Protein AF-A0A5M6IKX9-F1 (afdb_monomer_lite)

Radius of gyration: 25.51 Å; chains: 1; bounding box: 36×60×48 Å

Structure (mmCIF, N/CA/C/O backbone):
data_AF-A0A5M6IKX9-F1
#
_entry.id   AF-A0A5M6IKX9-F1
#
loop_
_atom_site.group_PDB
_atom_site.id
_atom_site.type_symbol
_atom_site.label_atom_id
_atom_site.label_alt_id
_atom_site.label_comp_id
_atom_site.label_asym_id
_atom_site.label_entity_id
_atom_site.label_seq_id
_atom_site.pdbx_PDB_ins_code
_atom_site.Cartn_x
_atom_site.Cartn_y
_atom_site.Cartn_z
_atom_site.occupancy
_atom_site.B_iso_or_equiv
_atom_site.auth_seq_id
_atom_site.auth_comp_id
_atom_site.auth_asym_id
_atom_site.auth_atom_id
_atom_site.pdbx_PDB_model_num
ATOM 1 N N . MET A 1 1 ? 7.789 -54.286 -24.064 1.00 56.78 1 MET A N 1
ATOM 2 C CA . MET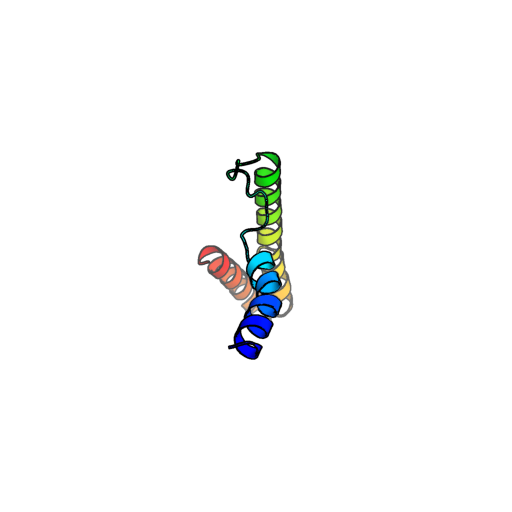 A 1 1 ? 8.561 -53.145 -24.626 1.00 56.78 1 MET A CA 1
ATOM 3 C C . MET A 1 1 ? 7.733 -52.185 -25.487 1.00 56.78 1 MET A C 1
ATOM 5 O O . MET A 1 1 ? 7.819 -50.989 -25.252 1.00 56.78 1 MET A O 1
ATOM 9 N N . LYS A 1 2 ? 6.888 -52.646 -26.426 1.00 54.91 2 LYS A N 1
ATOM 10 C CA . LYS A 1 2 ? 6.125 -51.764 -27.346 1.00 54.91 2 LYS A CA 1
ATOM 11 C C . LYS A 1 2 ? 5.129 -50.799 -26.660 1.00 54.91 2 LYS A C 1
ATOM 13 O O . LYS A 1 2 ? 4.918 -49.689 -27.136 1.00 54.91 2 LYS A O 1
ATOM 18 N N . THR A 1 3 ? 4.543 -51.193 -25.528 1.00 55.94 3 THR A N 1
ATOM 19 C CA . THR A 1 3 ? 3.607 -50.371 -24.731 1.00 55.94 3 THR A CA 1
ATOM 20 C C . THR A 1 3 ? 4.305 -49.285 -23.914 1.00 55.94 3 THR A C 1
ATOM 22 O O . THR A 1 3 ? 3.793 -48.177 -23.808 1.00 55.94 3 THR A O 1
ATOM 25 N N . LEU A 1 4 ? 5.501 -49.573 -23.393 1.00 65.69 4 LEU A N 1
ATOM 26 C CA . LEU A 1 4 ? 6.336 -48.614 -22.664 1.00 65.69 4 LEU A CA 1
ATOM 27 C C . LEU A 1 4 ? 6.812 -47.484 -23.593 1.00 65.69 4 LEU A C 1
ATOM 29 O O . LEU A 1 4 ? 6.721 -46.310 -23.254 1.00 65.69 4 LEU A O 1
ATOM 33 N N . MET A 1 5 ? 7.217 -47.850 -24.811 1.00 70.12 5 MET A N 1
ATOM 34 C CA . MET A 1 5 ? 7.669 -46.920 -25.847 1.00 70.12 5 MET A CA 1
ATOM 35 C C . MET A 1 5 ? 6.535 -46.011 -26.353 1.00 70.12 5 MET A C 1
ATOM 37 O O . MET A 1 5 ? 6.747 -44.820 -26.550 1.00 70.12 5 MET A O 1
ATOM 41 N N . ARG A 1 6 ? 5.298 -46.524 -26.461 1.00 68.19 6 ARG A N 1
ATOM 42 C CA . ARG A 1 6 ? 4.109 -45.701 -26.763 1.00 68.19 6 ARG A CA 1
ATOM 43 C C . ARG A 1 6 ? 3.784 -44.683 -25.663 1.00 68.19 6 ARG A C 1
ATOM 45 O O . ARG A 1 6 ? 3.380 -43.572 -25.986 1.00 68.19 6 ARG A O 1
ATOM 52 N N . ARG A 1 7 ? 3.973 -45.036 -24.384 1.00 67.44 7 ARG A N 1
ATOM 53 C CA . ARG A 1 7 ? 3.777 -44.101 -23.256 1.00 67.44 7 ARG A CA 1
ATOM 54 C C . ARG A 1 7 ? 4.859 -43.023 -23.219 1.00 67.44 7 ARG A C 1
ATOM 56 O O . ARG A 1 7 ? 4.532 -41.868 -22.988 1.00 67.44 7 ARG A O 1
ATOM 63 N N . ALA A 1 8 ? 6.107 -43.384 -23.514 1.00 67.19 8 ALA A N 1
ATOM 64 C CA . ALA A 1 8 ? 7.209 -42.429 -23.615 1.00 67.19 8 ALA A CA 1
ATOM 65 C C . ALA A 1 8 ? 6.986 -41.403 -24.741 1.00 67.19 8 ALA A C 1
ATOM 67 O O . ALA A 1 8 ? 7.174 -40.213 -24.523 1.00 67.19 8 ALA A O 1
ATOM 68 N N . ILE A 1 9 ? 6.501 -41.841 -25.910 1.00 74.44 9 ILE A N 1
ATOM 69 C CA . ILE A 1 9 ? 6.197 -40.947 -27.043 1.00 74.44 9 ILE A CA 1
ATOM 70 C C . ILE A 1 9 ? 5.016 -40.012 -26.728 1.00 74.44 9 ILE A C 1
ATOM 72 O O . ILE A 1 9 ? 5.054 -38.845 -27.099 1.00 74.44 9 ILE A O 1
ATOM 76 N N . MET A 1 10 ? 3.992 -40.485 -26.004 1.00 71.31 10 MET A N 1
ATOM 77 C CA . MET A 1 10 ? 2.874 -39.637 -25.554 1.00 71.31 10 MET A CA 1
ATOM 78 C C . MET A 1 10 ? 3.257 -38.652 -24.437 1.00 71.31 10 MET A C 1
ATOM 80 O O . MET A 1 10 ? 2.661 -37.584 -24.352 1.00 71.31 10 MET A O 1
ATOM 84 N N . ALA A 1 11 ? 4.239 -38.985 -23.593 1.00 67.62 11 ALA A N 1
ATOM 85 C CA . ALA A 1 11 ? 4.737 -38.103 -22.533 1.00 67.62 11 ALA A CA 1
ATOM 86 C C . ALA A 1 11 ? 5.786 -37.087 -23.027 1.00 67.62 11 ALA A C 1
ATOM 88 O O . ALA A 1 11 ? 5.993 -36.057 -22.393 1.00 67.62 11 ALA A O 1
ATOM 89 N N . LEU A 1 12 ? 6.425 -37.350 -24.170 1.00 67.69 12 LEU A N 1
ATOM 90 C CA . LEU A 1 12 ? 7.436 -36.488 -24.779 1.00 67.69 12 LEU A CA 1
ATOM 91 C C . LEU A 1 12 ? 6.959 -35.047 -25.071 1.00 67.69 12 LEU A C 1
ATOM 93 O O . LEU A 1 12 ? 7.692 -34.128 -24.714 1.00 67.69 12 LEU A O 1
ATOM 97 N N . PRO A 1 13 ? 5.761 -34.793 -25.640 1.00 69.12 13 PRO A N 1
ATOM 98 C CA . PRO A 1 13 ? 5.274 -33.423 -25.826 1.00 69.12 13 PRO A CA 1
ATOM 99 C C . PRO A 1 13 ? 4.967 -32.711 -24.500 1.00 69.12 13 PRO A C 1
ATOM 101 O O . PRO A 1 13 ? 5.128 -31.498 -24.420 1.00 69.12 13 PRO A O 1
ATOM 104 N N . LEU A 1 14 ? 4.592 -33.448 -23.446 1.00 66.25 14 LEU A N 1
ATOM 105 C CA . LEU A 1 14 ? 4.378 -32.885 -22.107 1.00 66.25 14 LEU A CA 1
ATOM 106 C C . LEU A 1 14 ? 5.706 -32.475 -21.448 1.00 66.25 14 LEU A C 1
ATOM 108 O O . LEU A 1 14 ? 5.773 -31.439 -20.796 1.00 66.25 14 LEU A O 1
ATOM 112 N N . LEU A 1 15 ? 6.773 -33.251 -21.666 1.00 63.09 15 LEU A N 1
ATOM 113 C CA . LEU A 1 15 ? 8.130 -32.886 -21.249 1.00 63.09 15 LEU A CA 1
ATOM 114 C C . LEU A 1 15 ? 8.707 -31.723 -22.066 1.00 63.09 15 LEU A C 1
ATOM 116 O O . LEU A 1 15 ? 9.429 -30.900 -21.514 1.00 63.09 15 LEU A O 1
ATOM 120 N N . LEU A 1 16 ? 8.386 -31.633 -23.360 1.00 63.22 16 LEU A N 1
ATOM 121 C CA . LEU A 1 16 ? 8.885 -30.564 -24.227 1.00 63.22 16 LEU A CA 1
ATOM 122 C C . LEU A 1 16 ? 8.178 -29.222 -23.969 1.00 63.22 16 LEU A C 1
ATOM 124 O O . LEU A 1 16 ? 8.808 -28.177 -24.083 1.00 63.22 16 LEU A O 1
ATOM 128 N N . ALA A 1 17 ? 6.904 -29.244 -23.560 1.00 63.62 17 ALA A N 1
ATOM 129 C CA . ALA A 1 17 ? 6.174 -28.056 -23.106 1.00 63.62 17 ALA A CA 1
ATOM 130 C C . ALA A 1 17 ? 6.626 -27.553 -21.719 1.00 63.62 17 ALA A C 1
ATOM 132 O O . ALA A 1 17 ? 6.358 -26.408 -21.372 1.00 63.62 17 ALA A O 1
ATOM 133 N N . ALA A 1 18 ? 7.306 -28.401 -20.938 1.00 61.62 18 ALA A N 1
ATOM 134 C CA . ALA A 1 18 ? 7.914 -28.050 -19.654 1.00 61.62 18 ALA A CA 1
ATOM 135 C C . ALA A 1 18 ? 9.392 -27.625 -19.777 1.00 61.62 18 ALA A C 1
ATOM 137 O O . ALA A 1 18 ? 10.036 -27.350 -18.763 1.00 61.62 18 ALA A O 1
ATOM 138 N N . ALA A 1 19 ? 9.946 -27.577 -20.996 1.00 61.22 19 ALA A N 1
ATOM 139 C CA . ALA A 1 19 ? 11.215 -26.902 -21.244 1.00 61.22 19 ALA A CA 1
ATOM 140 C C . ALA A 1 19 ? 11.065 -25.407 -20.903 1.00 61.22 19 ALA A C 1
ATOM 142 O O . ALA A 1 19 ? 9.958 -24.877 -21.051 1.00 61.22 19 ALA A O 1
ATOM 143 N N . PRO A 1 20 ? 12.133 -24.717 -20.449 1.00 62.53 20 PRO A N 1
ATOM 144 C CA . PRO A 1 20 ? 12.050 -23.286 -20.193 1.00 62.53 20 PRO A CA 1
ATOM 145 C C . PRO A 1 20 ? 11.511 -22.620 -21.458 1.00 62.53 20 PRO A C 1
ATOM 147 O O . PRO A 1 20 ? 11.979 -22.910 -22.564 1.00 62.53 20 PRO A O 1
ATOM 150 N N . ALA A 1 21 ? 10.456 -21.823 -21.289 1.00 61.03 21 ALA A N 1
ATOM 151 C CA . ALA A 1 21 ? 9.830 -21.084 -22.370 1.00 61.03 21 ALA A CA 1
ATOM 152 C C . ALA A 1 21 ? 10.928 -20.417 -23.210 1.00 61.03 21 ALA A C 1
ATOM 154 O O . ALA A 1 21 ? 11.853 -19.806 -22.678 1.00 61.03 21 ALA A O 1
ATOM 155 N N . TRP A 1 22 ? 10.886 -20.640 -24.521 1.00 57.94 22 TRP A N 1
ATOM 156 C CA . TRP A 1 22 ? 11.955 -20.229 -25.419 1.00 57.94 22 TRP A CA 1
ATOM 157 C C . TRP A 1 22 ? 12.058 -18.698 -25.394 1.00 57.94 22 TRP A C 1
ATOM 159 O O . TRP A 1 22 ? 11.061 -18.021 -25.631 1.00 57.94 22 TRP A O 1
ATOM 169 N N . ALA A 1 23 ? 13.275 -18.208 -25.131 1.00 54.31 23 ALA A N 1
ATOM 170 C CA . ALA A 1 23 ? 13.687 -16.813 -24.929 1.00 54.31 23 ALA A CA 1
ATOM 171 C C .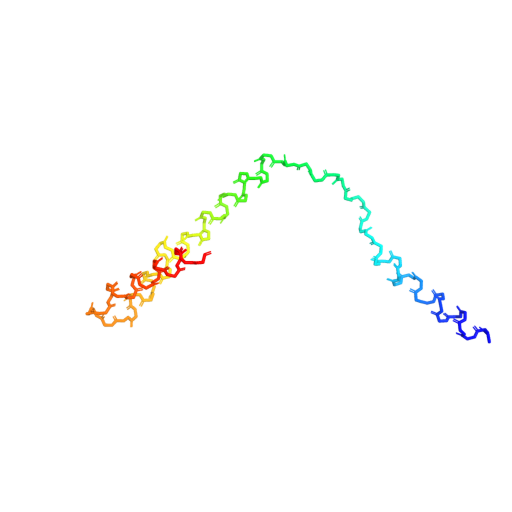 ALA A 1 23 ? 13.421 -16.219 -23.531 1.00 54.31 23 ALA A C 1
ATOM 173 O O . ALA A 1 23 ? 12.628 -15.299 -23.363 1.00 54.31 23 ALA A O 1
ATOM 174 N N . GLU A 1 24 ? 14.190 -16.665 -22.537 1.00 53.72 24 GLU A N 1
ATOM 175 C CA . GLU A 1 24 ? 14.582 -15.779 -21.438 1.00 53.72 24 GLU A CA 1
ATOM 176 C C . GLU A 1 24 ? 15.854 -15.045 -21.899 1.00 53.72 24 GLU A C 1
ATOM 178 O O . GLU A 1 24 ? 16.970 -15.557 -21.787 1.00 53.72 24 GLU A O 1
ATOM 183 N N . GLU A 1 25 ? 15.691 -13.880 -22.540 1.00 65.00 25 GLU A N 1
ATOM 184 C CA . GLU A 1 25 ? 16.814 -12.947 -22.665 1.00 65.00 25 GLU A CA 1
ATOM 185 C C . GLU A 1 25 ? 17.310 -12.633 -21.251 1.00 65.00 25 GLU A C 1
ATOM 187 O O . GLU A 1 25 ? 16.503 -12.505 -20.328 1.00 65.00 25 GLU A O 1
ATOM 192 N N . THR A 1 26 ? 18.632 -12.532 -21.066 1.00 66.50 26 THR A N 1
ATOM 193 C CA . THR A 1 26 ? 19.226 -12.123 -19.783 1.00 66.50 26 THR A CA 1
ATOM 194 C C . THR A 1 26 ? 18.422 -10.957 -19.212 1.00 66.50 26 THR A C 1
ATOM 196 O O . THR A 1 26 ? 18.335 -9.949 -19.921 1.00 66.50 26 THR A O 1
ATOM 199 N N . PRO A 1 27 ? 17.843 -11.063 -17.995 1.00 68.12 27 PRO A N 1
ATOM 200 C CA . PRO A 1 27 ? 16.947 -10.046 -17.464 1.00 68.12 27 PRO A CA 1
ATOM 201 C C . PRO A 1 27 ? 17.655 -8.697 -17.460 1.00 68.12 27 PRO A C 1
ATOM 203 O O . PRO A 1 27 ? 18.53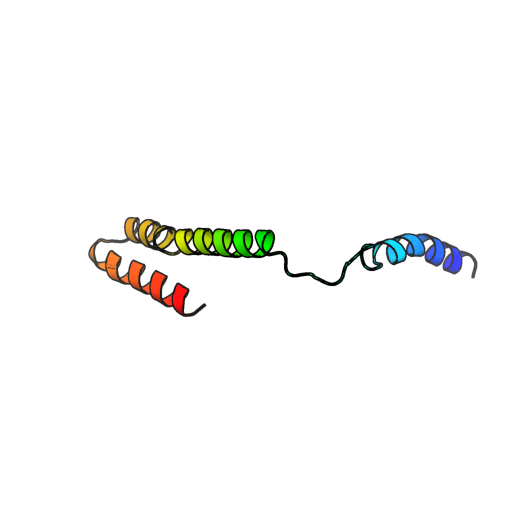4 -8.429 -16.637 1.00 68.12 27 PRO A O 1
ATOM 206 N N . LYS A 1 28 ? 17.323 -7.855 -18.435 1.00 81.44 28 LYS A N 1
ATOM 207 C CA . LYS A 1 28 ? 17.834 -6.498 -18.508 1.00 81.44 28 LYS A CA 1
ATOM 208 C C . LYS A 1 28 ? 16.856 -5.643 -17.729 1.00 81.44 28 LYS A C 1
ATOM 210 O O . LYS A 1 28 ? 15.665 -5.659 -18.012 1.00 81.44 28 LYS A O 1
ATOM 215 N N . ILE A 1 29 ? 17.358 -4.917 -16.736 1.00 87.00 29 ILE A N 1
ATOM 216 C CA . ILE A 1 29 ? 16.534 -3.969 -15.991 1.00 87.00 29 ILE A CA 1
ATOM 217 C C . ILE A 1 29 ? 16.124 -2.861 -16.959 1.00 87.00 29 ILE A C 1
ATOM 219 O O . ILE A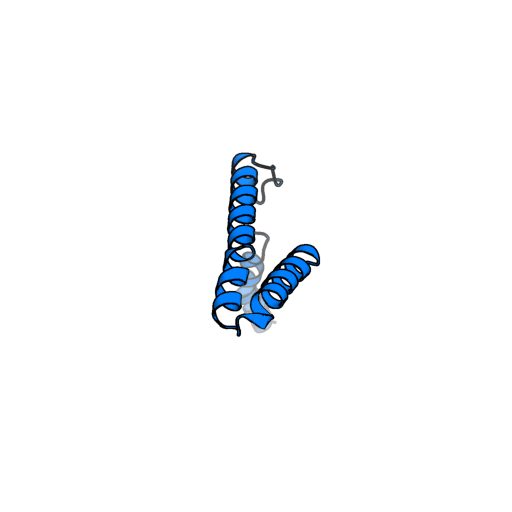 1 29 ? 16.952 -2.036 -17.354 1.00 87.00 29 ILE A O 1
ATOM 223 N N . ASP A 1 30 ? 14.856 -2.874 -17.351 1.00 92.31 30 ASP A N 1
ATOM 224 C CA . ASP A 1 30 ? 14.242 -1.794 -18.104 1.00 92.31 30 ASP A CA 1
ATOM 225 C C . ASP A 1 30 ? 13.802 -0.679 -17.144 1.00 92.31 30 ASP A C 1
ATOM 227 O O . ASP A 1 30 ? 13.237 -0.916 -16.067 1.00 92.31 30 ASP A O 1
ATOM 231 N N . SER A 1 31 ? 14.115 0.565 -17.501 1.00 92.94 31 SER A N 1
ATOM 232 C CA . SER A 1 31 ? 13.800 1.726 -16.667 1.00 92.94 31 SER A CA 1
ATOM 233 C C . SER A 1 31 ? 12.309 2.068 -16.686 1.00 92.94 31 SER A C 1
ATOM 235 O O . SER A 1 31 ? 11.798 2.552 -15.674 1.00 92.94 31 SER A O 1
ATOM 237 N N . GLY A 1 32 ? 11.612 1.797 -17.792 1.00 94.12 32 GLY A N 1
ATOM 238 C CA . GLY A 1 32 ? 10.165 1.945 -17.924 1.00 94.12 32 GLY A CA 1
ATOM 239 C C . GLY A 1 32 ? 9.423 0.933 -17.058 1.00 94.12 32 GLY A C 1
ATOM 240 O O . GLY A 1 32 ? 8.571 1.330 -16.260 1.00 94.12 32 GLY A O 1
ATOM 241 N N . ASP A 1 33 ? 9.822 -0.338 -17.121 1.00 93.06 33 ASP A N 1
ATOM 242 C CA . ASP A 1 33 ? 9.257 -1.393 -16.273 1.00 93.06 33 ASP A CA 1
ATOM 243 C C . ASP A 1 33 ? 9.511 -1.109 -14.788 1.00 93.06 33 ASP A C 1
ATOM 245 O O . ASP A 1 33 ? 8.607 -1.228 -13.959 1.00 93.06 33 ASP A O 1
ATOM 249 N N . THR A 1 34 ? 10.714 -0.641 -14.440 1.00 93.50 34 THR A N 1
ATOM 250 C CA . THR A 1 34 ? 11.044 -0.254 -13.060 1.00 93.50 34 THR A CA 1
ATOM 251 C C . THR A 1 34 ? 10.195 0.930 -12.591 1.00 93.50 34 THR A C 1
ATOM 253 O O . THR A 1 34 ? 9.633 0.892 -11.495 1.00 93.50 34 THR A O 1
ATOM 256 N 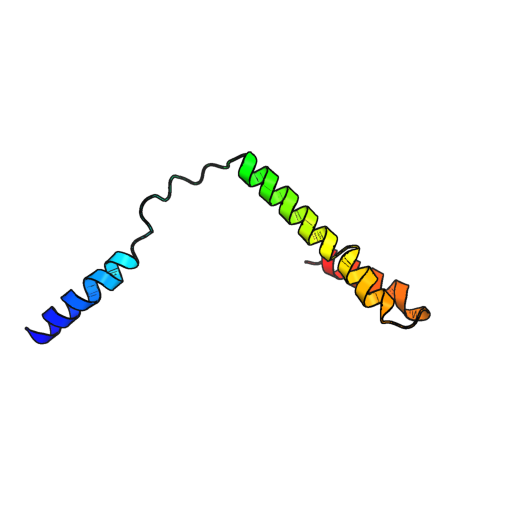N . ALA A 1 35 ? 10.054 1.977 -13.411 1.00 96.00 35 ALA A N 1
ATOM 257 C CA . ALA A 1 35 ? 9.225 3.134 -13.079 1.00 96.00 35 ALA A CA 1
ATOM 258 C C . ALA A 1 35 ? 7.749 2.743 -12.903 1.00 96.00 35 ALA A C 1
ATOM 260 O O . ALA A 1 35 ? 7.088 3.205 -11.964 1.00 96.00 35 ALA A O 1
ATOM 261 N N . TRP A 1 36 ? 7.241 1.857 -13.762 1.00 96.31 36 TRP A N 1
ATOM 262 C CA . TRP A 1 36 ? 5.880 1.346 -13.656 1.00 96.31 36 TRP A CA 1
ATOM 263 C C . TRP A 1 36 ? 5.680 0.484 -12.407 1.00 96.31 36 TRP A C 1
ATOM 265 O O . TRP A 1 36 ? 4.678 0.644 -11.706 1.00 96.31 36 TRP A O 1
ATOM 275 N N . MET A 1 37 ? 6.650 -0.365 -12.066 1.00 96.44 37 MET A N 1
ATOM 276 C CA . MET A 1 37 ? 6.622 -1.175 -10.846 1.00 96.44 37 MET A CA 1
ATOM 277 C C . MET A 1 37 ? 6.648 -0.316 -9.577 1.00 96.44 37 MET A C 1
ATOM 279 O O . MET A 1 37 ? 5.853 -0.551 -8.664 1.00 96.44 37 MET A O 1
ATOM 283 N N . LEU A 1 38 ? 7.491 0.720 -9.521 1.00 97.19 38 LEU A N 1
ATOM 284 C CA . LEU A 1 38 ? 7.523 1.660 -8.393 1.00 97.19 38 LEU A CA 1
ATOM 285 C C . LEU A 1 38 ? 6.204 2.432 -8.261 1.00 97.19 38 LEU A C 1
ATOM 287 O O . LEU A 1 38 ? 5.672 2.562 -7.158 1.00 97.19 38 LEU A O 1
ATOM 291 N N . THR A 1 39 ? 5.638 2.883 -9.383 1.00 97.12 39 THR A N 1
ATOM 292 C CA . THR A 1 39 ? 4.340 3.576 -9.402 1.00 97.12 39 THR A CA 1
ATOM 293 C C . THR A 1 39 ? 3.219 2.654 -8.928 1.00 97.12 39 THR A C 1
ATOM 295 O O . THR A 1 39 ? 2.430 3.026 -8.061 1.00 97.12 39 THR A O 1
ATOM 298 N N . SER A 1 40 ? 3.182 1.421 -9.435 1.00 97.31 40 SER A N 1
ATOM 299 C CA . SER A 1 40 ? 2.210 0.404 -9.025 1.00 97.31 40 SER A CA 1
ATOM 300 C C . SER A 1 40 ? 2.323 0.096 -7.530 1.00 97.31 40 SER A C 1
ATOM 302 O O . SER A 1 40 ? 1.313 0.020 -6.835 1.00 97.31 40 SER A O 1
ATOM 304 N N . THR A 1 41 ? 3.547 0.006 -7.006 1.00 95.69 41 THR A N 1
ATOM 305 C CA . THR A 1 41 ? 3.801 -0.222 -5.575 1.00 95.69 41 THR A CA 1
ATOM 306 C C . THR A 1 41 ? 3.289 0.941 -4.724 1.00 95.69 41 THR A C 1
ATOM 308 O O . THR A 1 41 ? 2.647 0.720 -3.698 1.00 95.69 41 THR A O 1
ATOM 311 N N . ALA A 1 42 ? 3.492 2.184 -5.169 1.00 95.88 42 ALA A N 1
ATOM 312 C CA . ALA A 1 42 ? 2.950 3.361 -4.493 1.00 95.88 42 ALA A CA 1
ATOM 313 C C . ALA A 1 42 ? 1.408 3.369 -4.479 1.00 95.88 42 ALA A C 1
ATOM 315 O O . ALA A 1 42 ? 0.807 3.704 -3.458 1.00 95.88 42 ALA A O 1
ATOM 316 N N . LEU A 1 43 ? 0.759 2.947 -5.572 1.00 96.06 43 LEU A N 1
ATOM 317 C CA . LEU A 1 43 ? -0.702 2.804 -5.627 1.00 96.06 43 LEU A CA 1
ATOM 318 C C . LEU A 1 43 ? -1.213 1.726 -4.658 1.00 96.06 43 LEU A C 1
ATOM 320 O O . LEU A 1 43 ? -2.225 1.939 -3.993 1.00 96.06 43 LEU A O 1
ATOM 324 N N . VAL A 1 44 ? -0.501 0.605 -4.522 1.00 95.31 44 VAL A N 1
ATOM 325 C CA . VAL A 1 44 ? -0.833 -0.442 -3.539 1.00 95.31 44 VAL A CA 1
ATOM 326 C C . VAL A 1 44 ? -0.665 0.073 -2.106 1.00 95.31 44 VAL A C 1
ATOM 328 O O . VAL A 1 44 ? -1.544 -0.148 -1.274 1.00 95.31 44 VAL A O 1
ATOM 331 N N . LEU A 1 45 ? 0.404 0.823 -1.812 1.00 95.06 45 LEU A N 1
ATOM 332 C CA . LEU A 1 45 ? 0.577 1.456 -0.499 1.00 95.06 45 LEU A CA 1
ATOM 333 C C . LEU A 1 45 ? -0.568 2.424 -0.176 1.00 95.06 45 LEU A C 1
ATOM 335 O O . LEU A 1 45 ? -1.044 2.436 0.960 1.00 95.06 45 LEU A O 1
ATOM 339 N N . LEU A 1 46 ? -1.063 3.167 -1.171 1.00 94.94 46 LEU A N 1
ATOM 340 C CA . LEU A 1 46 ? -2.204 4.070 -1.009 1.00 94.94 46 LEU A CA 1
ATOM 341 C C . LEU A 1 46 ? -3.497 3.329 -0.622 1.00 94.94 46 LEU A C 1
ATOM 343 O O . LEU A 1 46 ? -4.311 3.851 0.149 1.00 94.94 46 LEU A O 1
ATOM 347 N N . MET A 1 47 ? -3.684 2.100 -1.118 1.00 96.19 47 MET A N 1
ATOM 348 C CA . MET A 1 47 ? -4.824 1.261 -0.734 1.00 96.19 47 MET A CA 1
ATOM 349 C C . MET A 1 47 ? -4.792 0.937 0.756 1.00 96.19 47 MET A C 1
ATOM 351 O O . MET A 1 47 ? -5.840 0.943 1.392 1.00 96.19 47 MET A O 1
ATOM 355 N N . THR A 1 48 ? -3.616 0.696 1.333 1.00 92.62 48 THR A N 1
ATOM 356 C CA . THR A 1 48 ? -3.487 0.396 2.763 1.00 92.62 48 THR A CA 1
ATOM 357 C C . THR A 1 48 ? -3.543 1.673 3.608 1.00 92.62 48 THR A C 1
ATOM 359 O O . THR A 1 48 ? -4.323 1.748 4.565 1.00 92.62 48 THR A O 1
ATOM 362 N N . ILE A 1 49 ? -2.782 2.705 3.220 1.00 92.50 49 ILE A N 1
ATOM 363 C CA . ILE A 1 49 ? -2.679 4.001 3.905 1.00 92.50 49 ILE A CA 1
ATOM 364 C C . ILE A 1 49 ? -2.932 5.132 2.888 1.00 92.50 49 ILE A C 1
ATOM 366 O O . ILE A 1 49 ? -2.056 5.414 2.075 1.00 92.50 49 ILE A O 1
ATOM 370 N N . PRO A 1 50 ? -4.075 5.843 2.932 1.00 91.25 50 PRO A N 1
ATOM 371 C CA . PRO A 1 50 ? -5.108 5.823 3.965 1.00 91.25 50 PRO A CA 1
ATOM 372 C C . PRO A 1 50 ? -6.312 4.901 3.670 1.00 91.25 50 PRO A C 1
ATOM 374 O O . PRO A 1 50 ? -7.226 4.873 4.490 1.00 91.25 50 PRO A O 1
ATOM 377 N N . GLY A 1 51 ? -6.363 4.178 2.542 1.00 94.31 51 GLY A N 1
ATOM 378 C CA . GLY A 1 51 ? -7.585 3.504 2.061 1.00 94.31 51 GLY A CA 1
ATOM 379 C C . GLY A 1 51 ? -8.254 2.559 3.073 1.00 94.31 51 GLY A C 1
ATOM 380 O O . GLY A 1 51 ? -9.359 2.837 3.547 1.00 94.31 51 GLY A O 1
ATOM 381 N N . LEU A 1 52 ? -7.586 1.465 3.448 1.00 92.88 52 LEU A N 1
ATOM 382 C CA . LEU A 1 52 ? -8.091 0.499 4.427 1.00 92.88 52 LEU A CA 1
ATOM 383 C C . LEU A 1 52 ? -8.205 1.122 5.819 1.00 92.88 52 LEU A C 1
ATOM 385 O O . LEU A 1 52 ? -9.199 0.889 6.508 1.00 92.88 52 LEU A O 1
ATOM 389 N N . ALA A 1 53 ? -7.227 1.941 6.219 1.00 92.62 53 ALA A N 1
ATOM 390 C CA . ALA A 1 53 ? -7.234 2.597 7.523 1.00 92.62 53 ALA A CA 1
ATOM 391 C C . ALA A 1 53 ? -8.505 3.440 7.732 1.00 92.62 53 ALA A C 1
ATOM 393 O O . ALA A 1 53 ? -9.148 3.320 8.773 1.00 92.62 53 ALA A O 1
ATOM 394 N N . LEU A 1 54 ? -8.906 4.244 6.741 1.00 94.38 54 LEU A N 1
ATOM 395 C CA . LEU A 1 54 ? -10.128 5.051 6.800 1.00 94.38 54 LEU A CA 1
ATOM 396 C C . LEU A 1 54 ? -11.394 4.204 6.654 1.00 94.38 54 LEU A C 1
ATOM 398 O O . LEU A 1 54 ? -12.369 4.444 7.367 1.00 94.38 54 LEU A O 1
ATOM 402 N N . PHE A 1 55 ? -11.377 3.198 5.776 1.00 94.06 55 PHE A N 1
ATOM 403 C CA . PHE A 1 55 ? -12.515 2.303 5.577 1.00 94.06 55 PHE A CA 1
ATOM 404 C C . PHE A 1 55 ? -12.882 1.558 6.870 1.00 94.06 55 PHE A C 1
ATOM 406 O O . PHE A 1 55 ? -14.031 1.604 7.314 1.00 94.06 55 PHE A O 1
ATOM 413 N N . TYR A 1 56 ? -11.898 0.943 7.534 1.00 93.81 56 TYR A N 1
ATOM 414 C CA . TYR A 1 56 ? -12.116 0.243 8.802 1.00 93.81 56 TYR A CA 1
ATOM 415 C C . TYR A 1 56 ? -12.338 1.197 9.978 1.00 93.81 56 TYR A C 1
ATOM 417 O O . TYR A 1 56 ? -13.160 0.902 10.848 1.00 93.81 56 TYR A O 1
ATOM 425 N N . ALA A 1 57 ? -11.689 2.365 9.993 1.00 93.44 57 ALA A N 1
ATOM 426 C CA . ALA A 1 57 ? -11.975 3.405 10.978 1.00 93.44 57 ALA A CA 1
ATOM 427 C C . ALA A 1 57 ? -13.440 3.880 10.930 1.00 93.44 57 ALA A C 1
ATOM 429 O O . ALA A 1 57 ? -14.030 4.139 11.978 1.00 93.44 57 ALA A O 1
ATOM 430 N N . GLY A 1 58 ? -14.051 3.950 9.744 1.00 94.38 58 GLY A N 1
ATOM 431 C CA . GLY A 1 58 ? -15.457 4.334 9.575 1.00 94.38 58 GLY A CA 1
ATOM 432 C C . GLY A 1 58 ? -16.466 3.324 10.138 1.00 94.38 58 GLY A C 1
ATOM 433 O O . GLY A 1 58 ? -17.593 3.702 10.451 1.00 94.38 58 GLY A O 1
ATOM 434 N N . MET A 1 59 ? -16.066 2.059 10.310 1.00 95.62 59 MET A N 1
ATOM 435 C CA . MET A 1 59 ? -16.927 0.984 10.826 1.00 95.62 59 MET A CA 1
ATOM 436 C C . MET A 1 59 ? -16.829 0.790 12.347 1.00 95.62 59 MET A C 1
ATOM 438 O O . MET A 1 59 ? -17.635 0.062 12.931 1.00 95.62 59 MET A O 1
ATOM 442 N N . VAL A 1 60 ? -15.861 1.427 13.015 1.00 95.38 60 VAL A N 1
ATOM 443 C CA . VAL A 1 60 ? -15.678 1.310 14.468 1.00 95.38 60 VAL A CA 1
ATOM 444 C C . VAL A 1 60 ? -16.283 2.491 15.226 1.00 95.38 60 VAL A C 1
ATOM 446 O O . VAL A 1 60 ? -16.524 3.576 14.703 1.00 95.38 60 VAL A O 1
ATOM 449 N N . ARG A 1 61 ? -16.524 2.298 16.529 1.00 96.25 61 ARG A N 1
ATOM 450 C CA . ARG A 1 61 ? -16.963 3.386 17.419 1.00 96.25 61 ARG A CA 1
ATOM 451 C C . ARG A 1 61 ? -15.923 4.507 17.433 1.00 96.25 61 ARG A C 1
ATOM 453 O O . ARG A 1 61 ? -14.734 4.219 17.512 1.00 96.25 61 ARG A O 1
ATOM 460 N N . LYS A 1 62 ? -16.371 5.769 17.513 1.00 93.56 62 LYS A N 1
ATOM 461 C CA . LYS A 1 62 ? -15.504 6.971 17.518 1.00 93.56 62 LYS A CA 1
ATOM 462 C C . LYS A 1 62 ? -14.305 6.876 18.471 1.00 93.56 62 LYS A C 1
ATOM 464 O O . LYS A 1 62 ? -13.203 7.254 18.102 1.00 93.56 62 LYS A O 1
ATOM 469 N N . LYS A 1 63 ? -14.495 6.301 19.665 1.00 96.25 63 LYS A N 1
ATOM 470 C CA . LYS A 1 63 ? -13.420 6.116 20.659 1.00 96.25 63 LYS A CA 1
ATOM 471 C C . LYS A 1 63 ? -12.284 5.176 20.216 1.00 96.25 63 LYS A C 1
ATOM 473 O O . LYS A 1 63 ? -11.206 5.231 20.788 1.00 96.25 63 LYS A O 1
ATOM 478 N N . ASN A 1 64 ? -12.526 4.321 19.221 1.00 94.94 64 ASN A N 1
ATOM 479 C CA . ASN A 1 64 ? -11.581 3.318 18.728 1.00 94.94 64 ASN A CA 1
ATOM 480 C C . ASN A 1 64 ? -10.949 3.697 17.377 1.00 94.94 64 ASN A C 1
ATOM 482 O O . ASN A 1 64 ? -10.044 3.000 16.934 1.00 94.94 64 ASN A O 1
ATOM 486 N N . VAL A 1 65 ? -11.389 4.787 16.736 1.00 95.62 65 VAL A N 1
ATOM 487 C CA . VAL A 1 65 ? -10.925 5.208 15.399 1.00 95.62 65 VAL A CA 1
ATOM 488 C C . VAL A 1 65 ? -9.407 5.367 15.353 1.00 95.62 65 VAL A C 1
ATOM 490 O O . VAL A 1 65 ? -8.751 4.779 14.497 1.00 95.62 65 VAL A O 1
ATOM 493 N N . LEU A 1 66 ? -8.841 6.094 16.322 1.00 95.12 66 LEU A N 1
ATOM 494 C CA . LEU A 1 66 ? -7.398 6.322 16.389 1.00 95.12 66 LEU A CA 1
ATOM 495 C C . LEU A 1 66 ? -6.626 5.004 16.545 1.00 95.12 66 LEU A C 1
ATOM 497 O O . LEU A 1 66 ? -5.624 4.799 15.869 1.00 95.12 66 LEU A O 1
ATOM 501 N N . ALA A 1 67 ? -7.118 4.085 17.381 1.00 95.69 67 ALA A N 1
ATOM 502 C CA . ALA A 1 67 ? -6.484 2.785 17.579 1.00 95.69 67 ALA A CA 1
ATOM 503 C C . ALA A 1 67 ? -6.487 1.944 16.291 1.00 95.69 67 ALA A C 1
ATOM 505 O O . ALA A 1 67 ? -5.454 1.388 15.930 1.00 95.69 67 ALA A O 1
ATOM 506 N N . THR A 1 68 ? -7.606 1.897 15.562 1.00 94.69 68 THR A N 1
ATOM 507 C CA . THR A 1 68 ? -7.719 1.156 14.293 1.00 94.69 68 THR A CA 1
ATOM 508 C C . THR A 1 68 ? -6.809 1.730 13.202 1.00 94.69 68 THR A C 1
ATOM 510 O O . THR A 1 68 ? -6.154 0.970 12.483 1.00 94.69 68 THR A O 1
ATOM 513 N N . MET A 1 69 ? -6.699 3.059 13.105 1.00 94.62 69 MET A N 1
ATOM 514 C CA . MET A 1 69 ? -5.774 3.703 12.165 1.00 94.62 69 MET A CA 1
ATOM 515 C C . MET A 1 69 ? -4.308 3.413 12.519 1.00 94.62 69 MET A C 1
ATOM 517 O O . MET A 1 69 ? -3.533 3.039 11.641 1.00 94.62 69 MET A O 1
ATOM 521 N N . MET A 1 70 ? -3.935 3.511 13.801 1.00 96.12 70 MET A N 1
ATOM 522 C CA . MET A 1 70 ? -2.564 3.244 14.255 1.00 96.12 70 MET A CA 1
ATOM 523 C C . MET A 1 70 ? -2.167 1.773 14.107 1.00 96.12 70 MET A C 1
ATOM 525 O O . MET A 1 70 ? -1.033 1.490 13.739 1.00 96.12 70 MET A O 1
ATOM 529 N N . GLN A 1 71 ? -3.089 0.834 14.342 1.00 94.56 71 GLN A N 1
ATOM 530 C CA . GLN A 1 71 ? -2.855 -0.593 14.092 1.00 94.56 71 GLN A CA 1
ATOM 531 C C . GLN A 1 71 ? -2.617 -0.871 12.601 1.00 94.56 71 GLN A C 1
ATOM 533 O O . GLN A 1 71 ? -1.703 -1.618 12.261 1.00 94.56 71 GLN A O 1
ATOM 538 N N . SER A 1 72 ? -3.386 -0.227 11.715 1.00 92.88 72 SER A N 1
ATOM 539 C CA . SER A 1 72 ? -3.202 -0.349 10.261 1.00 92.88 72 SER A CA 1
ATOM 540 C C . SER A 1 72 ? -1.840 0.200 9.815 1.00 92.88 72 SER A C 1
ATOM 542 O O . SER A 1 72 ? -1.134 -0.450 9.045 1.00 92.88 72 SER A O 1
ATOM 544 N N . PHE A 1 73 ? -1.429 1.357 10.349 1.00 93.75 73 PHE A N 1
ATOM 545 C CA . PHE A 1 73 ? -0.101 1.931 10.104 1.00 93.75 73 PHE A CA 1
ATOM 546 C C . PHE A 1 73 ? 1.018 1.012 10.618 1.00 93.75 73 PHE A C 1
ATOM 548 O O . PHE A 1 73 ? 1.939 0.690 9.875 1.00 93.75 73 PHE A O 1
ATOM 555 N N . ALA A 1 74 ? 0.905 0.527 11.858 1.00 95.81 74 ALA A N 1
ATOM 556 C CA . ALA A 1 74 ? 1.912 -0.329 12.478 1.00 95.81 74 ALA A CA 1
ATOM 557 C C . ALA A 1 74 ? 2.131 -1.642 11.711 1.00 95.81 74 ALA A C 1
ATOM 559 O O . ALA A 1 74 ? 3.276 -2.034 11.513 1.00 95.81 74 ALA A O 1
ATOM 560 N N . ILE A 1 75 ? 1.059 -2.297 11.244 1.00 94.31 75 ILE A N 1
ATOM 561 C CA . ILE A 1 75 ? 1.182 -3.521 10.435 1.00 94.31 75 ILE A CA 1
ATOM 562 C C . ILE A 1 75 ? 1.826 -3.220 9.079 1.00 94.31 75 ILE A C 1
ATOM 564 O O . ILE A 1 75 ? 2.681 -3.982 8.645 1.00 94.31 75 ILE A O 1
ATOM 568 N N . THR A 1 76 ? 1.478 -2.098 8.443 1.00 94.25 76 THR A N 1
ATOM 569 C CA . THR A 1 76 ? 2.089 -1.695 7.162 1.00 94.25 76 THR A CA 1
ATOM 570 C C . THR A 1 76 ? 3.587 -1.407 7.292 1.00 94.25 76 THR A C 1
ATOM 572 O O . THR A 1 76 ? 4.312 -1.581 6.327 1.00 94.25 76 THR A O 1
ATOM 575 N N . CYS A 1 77 ? 4.063 -0.954 8.457 1.00 92.94 77 CYS A N 1
ATOM 576 C CA . CYS A 1 77 ? 5.495 -0.754 8.711 1.00 92.94 77 CYS A CA 1
ATOM 577 C C . CYS A 1 77 ? 6.236 -2.032 9.130 1.00 92.94 77 CYS A C 1
ATOM 579 O O . CYS A 1 77 ? 7.464 -2.054 9.092 1.00 92.94 77 CYS A O 1
ATOM 581 N N . LEU A 1 78 ? 5.516 -3.038 9.628 1.00 95.62 78 LEU A N 1
ATOM 582 C CA . LEU A 1 78 ? 6.094 -4.292 10.110 1.00 95.62 78 LEU A CA 1
ATOM 583 C C . LEU A 1 78 ? 6.300 -5.311 8.983 1.00 95.62 78 LEU A C 1
ATOM 585 O O . LEU A 1 78 ? 7.228 -6.114 9.065 1.00 95.62 78 LEU A O 1
ATOM 589 N N . VAL A 1 79 ? 5.416 -5.296 7.984 1.00 82.50 79 VAL A N 1
ATOM 590 C CA . VAL A 1 79 ? 5.509 -6.104 6.758 1.00 82.50 79 VAL A CA 1
ATOM 591 C C . VAL A 1 79 ? 6.341 -5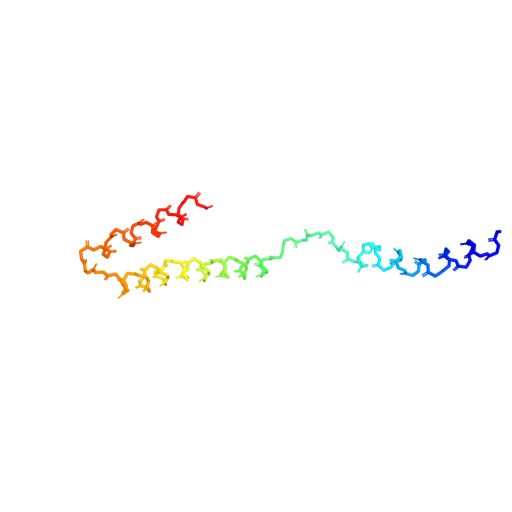.362 5.723 1.00 82.50 79 VAL A C 1
ATOM 593 O O . VAL A 1 79 ? 7.210 -6.020 5.112 1.00 82.50 79 VAL A O 1
#

Foldseek 3Di:
DVVVVVVVVVCVVVVVVVDPDPDPDPDDDDPVVVVVVVVVVVVVVVCLVPNVLVVVLVVDDPVCSVVSNVVSVVVSVVD

InterPro domains:
  IPR001905 Ammonium transporter [PTHR43029] (24-79)
  IPR024041 Ammonium transporter AmtB-like domain [PF00909] (35-77)
  IPR029020 Ammonium/urea transporter [G3DSA:1.10.3430.10] (17-79)

Organism: NCBI:txid504468

Sequence (79 aa):
MKTLMRRAIMALPLLLAAAPAWAEETPKIDSGDTAWMLTSTALVLLMTIPGLALFYAGMVRKKNVLATMMQSFAITCLV

pLDDT: mean 83.74, std 14.85, range [53.72, 97.31]

Secondary structure (DSSP, 8-state):
-HHHHHHHHHHHHHHHHTS--S--------HHHHHHHHHHHHHHHHIIIIIIHHHHHHHS-GGGHHHHHHHHHHHHHH-